Protein AF-A0A956RBN9-F1 (afdb_monomer_lite)

Radius of gyration: 12.1 Å; chains: 1; bounding box: 32×17×33 Å

Secondary structure (DSSP, 8-state):
--EEEEEEESS-HHHHHHHHHHHHHHTTTS-EEEEEEE---SSSHHHHHHHHHHHTT-TTTEEEEE-SS---TT--

Structure (mmCIF, N/CA/C/O backbone):
data_AF-A0A956RBN9-F1
#
_entry.id   AF-A0A956RBN9-F1
#
loop_
_atom_site.group_PDB
_atom_site.id
_atom_site.type_symbol
_atom_site.label_atom_id
_atom_site.label_alt_id
_atom_site.label_comp_id
_atom_site.label_asym_id
_atom_site.label_entity_id
_atom_site.label_seq_id
_atom_site.pdbx_PDB_ins_code
_atom_site.Cartn_x
_atom_site.Cartn_y
_atom_site.Cartn_z
_atom_site.occupancy
_atom_site.B_iso_or_equiv
_atom_site.auth_seq_id
_atom_site.auth_comp_id
_atom_site.auth_asym_id
_atom_site.auth_atom_id
_atom_site.pdbx_PDB_model_num
ATOM 1 N N . MET A 1 1 ? -19.913 2.825 10.010 1.00 66.38 1 MET A N 1
ATOM 2 C CA . MET A 1 1 ? -19.625 3.087 8.581 1.00 66.38 1 MET A CA 1
ATOM 3 C C . MET A 1 1 ? -18.266 2.478 8.289 1.00 66.38 1 MET A C 1
ATOM 5 O O . MET A 1 1 ? -17.417 2.600 9.158 1.00 66.38 1 MET A O 1
ATOM 9 N N . LYS A 1 2 ? -18.083 1.801 7.150 1.00 91.75 2 LYS A N 1
ATOM 10 C CA . LYS A 1 2 ? -16.805 1.171 6.774 1.00 91.75 2 LYS A CA 1
ATOM 11 C C . LYS A 1 2 ? -16.036 2.058 5.801 1.00 91.75 2 LYS A C 1
ATOM 13 O O . LYS A 1 2 ? -16.652 2.586 4.877 1.00 91.75 2 LYS A O 1
ATOM 18 N N . LEU A 1 3 ? -14.728 2.206 6.007 1.00 96.12 3 LEU A N 1
ATOM 19 C CA . LEU A 1 3 ? -13.823 2.966 5.138 1.00 96.12 3 LEU A CA 1
ATOM 20 C C . LEU A 1 3 ? -12.777 2.032 4.511 1.00 96.12 3 LEU A C 1
ATOM 22 O O . LEU A 1 3 ? -12.192 1.198 5.193 1.00 96.12 3 LEU A O 1
ATOM 26 N N . LEU A 1 4 ? -12.513 2.196 3.219 1.00 97.50 4 LEU A N 1
ATOM 27 C CA . LEU A 1 4 ? -11.391 1.551 2.542 1.00 97.50 4 LEU A CA 1
ATOM 28 C C . LEU A 1 4 ? -10.466 2.635 1.997 1.00 97.50 4 LEU A C 1
ATOM 30 O O . LEU A 1 4 ? -10.922 3.531 1.287 1.00 97.50 4 LEU A O 1
ATOM 34 N N . VAL A 1 5 ? -9.180 2.535 2.314 1.00 97.75 5 VAL A N 1
ATOM 35 C CA . VAL A 1 5 ? -8.136 3.385 1.740 1.00 97.75 5 VAL A CA 1
ATOM 36 C C . VAL A 1 5 ? -7.399 2.589 0.674 1.00 97.75 5 VAL A C 1
ATOM 38 O O . VAL A 1 5 ? -6.963 1.468 0.924 1.00 97.75 5 VAL A O 1
ATOM 41 N N . VAL A 1 6 ? -7.255 3.164 -0.516 1.00 96.88 6 VAL A N 1
ATOM 42 C CA . VAL A 1 6 ? -6.514 2.542 -1.617 1.00 96.88 6 VAL A CA 1
ATOM 43 C C . VAL A 1 6 ? -5.284 3.383 -1.922 1.00 96.88 6 VAL A C 1
ATOM 45 O O . VAL A 1 6 ? -5.392 4.591 -2.130 1.00 96.88 6 VAL A O 1
ATOM 48 N N . ILE A 1 7 ? -4.117 2.7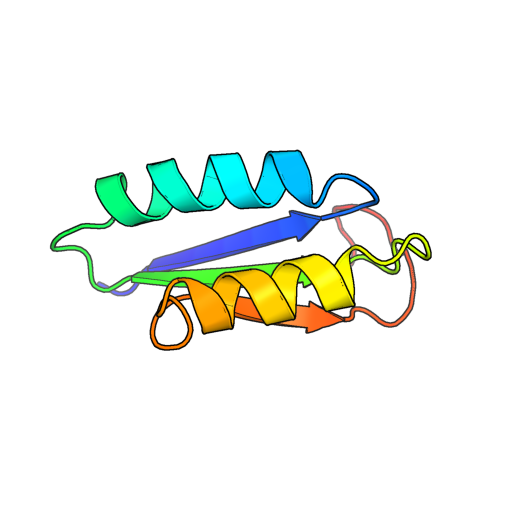42 -1.950 1.00 97.12 7 ILE A N 1
ATOM 49 C CA . ILE A 1 7 ? -2.840 3.361 -2.310 1.00 97.12 7 ILE A CA 1
ATOM 50 C C . ILE A 1 7 ? -2.324 2.672 -3.566 1.00 97.12 7 ILE A C 1
ATOM 52 O O . ILE A 1 7 ? -2.125 1.462 -3.569 1.00 97.12 7 ILE A O 1
ATOM 56 N N . VAL A 1 8 ? -2.061 3.440 -4.618 1.00 96.94 8 VAL A N 1
ATOM 57 C CA . VAL A 1 8 ? -1.361 2.941 -5.806 1.00 96.94 8 VAL A CA 1
ATOM 58 C C . VAL A 1 8 ? 0.127 3.233 -5.629 1.00 96.94 8 VAL A C 1
ATOM 60 O O . VAL A 1 8 ? 0.525 4.396 -5.571 1.00 96.94 8 VAL A O 1
ATOM 63 N N . ASN A 1 9 ? 0.944 2.188 -5.516 1.00 97.81 9 ASN A N 1
ATOM 64 C CA . ASN A 1 9 ? 2.400 2.290 -5.451 1.00 97.81 9 ASN A CA 1
ATOM 65 C C . ASN A 1 9 ? 3.009 2.093 -6.843 1.00 97.81 9 ASN A C 1
ATOM 67 O O . ASN A 1 9 ? 2.641 1.160 -7.552 1.00 97.81 9 ASN A O 1
ATOM 71 N N . PHE A 1 10 ? 3.987 2.925 -7.207 1.00 97.75 10 PHE A N 1
ATOM 72 C CA . PHE A 1 10 ? 4.861 2.661 -8.348 1.00 97.75 10 PHE A CA 1
ATOM 73 C C . PHE A 1 10 ? 6.290 3.085 -8.020 1.00 97.75 10 PHE A C 1
ATOM 75 O O . PHE A 1 10 ? 6.598 4.275 -7.991 1.00 97.75 10 PHE A O 1
ATOM 82 N N . ARG A 1 11 ? 7.163 2.101 -7.794 1.00 97.69 11 ARG A N 1
ATOM 83 C CA . ARG A 1 11 ? 8.596 2.282 -7.503 1.00 97.69 11 ARG A CA 1
ATOM 84 C C . ARG A 1 11 ? 8.916 3.157 -6.290 1.00 97.69 11 ARG A C 1
ATOM 86 O O . ARG A 1 11 ? 9.924 3.862 -6.246 1.00 97.69 11 ARG A O 1
ATOM 93 N N . THR A 1 12 ? 8.029 3.145 -5.300 1.00 98.25 12 THR A N 1
ATOM 94 C CA . THR A 1 12 ? 8.126 3.995 -4.106 1.00 98.25 12 THR A CA 1
ATOM 95 C C . THR A 1 12 ? 7.811 3.230 -2.822 1.00 98.25 12 THR A C 1
ATOM 97 O O . THR A 1 12 ? 7.286 3.815 -1.876 1.00 98.25 12 THR A O 1
ATOM 100 N N . ALA A 1 13 ? 8.153 1.937 -2.745 1.00 98.50 13 ALA A N 1
ATOM 101 C CA . ALA A 1 13 ? 7.793 1.077 -1.612 1.00 98.50 13 ALA A CA 1
ATOM 102 C C . ALA A 1 13 ? 8.142 1.687 -0.241 1.00 98.50 13 ALA A C 1
ATOM 104 O O . ALA A 1 13 ? 7.324 1.660 0.676 1.00 98.50 13 ALA A O 1
ATOM 105 N N . ALA A 1 14 ? 9.318 2.310 -0.109 1.00 98.50 14 ALA A N 1
ATOM 106 C CA . ALA A 1 14 ? 9.732 2.960 1.135 1.00 98.50 14 ALA A CA 1
ATOM 107 C C . ALA A 1 14 ? 8.801 4.114 1.553 1.00 98.50 14 ALA A C 1
ATOM 109 O O . ALA A 1 14 ? 8.454 4.224 2.729 1.00 98.50 14 ALA A O 1
ATOM 110 N N . LEU A 1 15 ? 8.363 4.946 0.603 1.00 98.56 15 LEU A N 1
A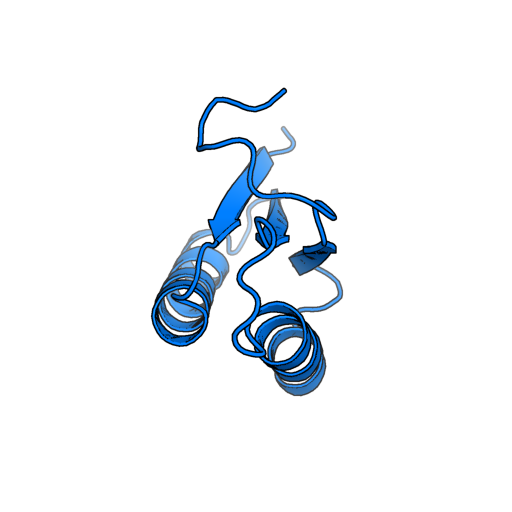TOM 111 C CA . LEU A 1 15 ? 7.428 6.040 0.872 1.00 98.56 15 LEU A CA 1
ATOM 112 C C . LEU A 1 15 ? 6.041 5.498 1.229 1.00 98.56 15 LEU A C 1
ATOM 114 O O . LEU A 1 15 ? 5.414 5.982 2.167 1.00 98.56 15 LEU A O 1
ATOM 118 N N . THR A 1 16 ? 5.579 4.462 0.527 1.00 98.56 16 THR A N 1
ATOM 119 C CA . THR A 1 16 ? 4.311 3.797 0.844 1.00 98.56 16 THR A CA 1
ATOM 120 C C . THR A 1 16 ? 4.316 3.218 2.258 1.00 98.56 16 THR A C 1
ATOM 122 O O . THR A 1 16 ? 3.345 3.406 2.983 1.00 98.56 16 THR A O 1
ATOM 125 N N . LEU A 1 17 ? 5.409 2.583 2.695 1.00 98.75 17 LEU A N 1
ATOM 126 C CA . LEU A 1 17 ? 5.536 2.065 4.063 1.00 98.75 17 LEU A CA 1
ATOM 127 C C . LEU A 1 17 ? 5.507 3.174 5.118 1.00 98.75 17 LEU A C 1
ATOM 129 O O . LEU A 1 17 ? 4.849 3.015 6.142 1.00 98.75 17 LEU A O 1
ATOM 133 N N . GLN A 1 18 ? 6.181 4.300 4.867 1.00 98.62 18 GLN A N 1
ATOM 134 C CA . GLN A 1 18 ? 6.116 5.465 5.757 1.00 98.62 18 GLN A CA 1
ATOM 135 C C . GLN A 1 18 ? 4.691 6.026 5.844 1.00 98.62 18 GLN A C 1
ATOM 137 O O . GLN A 1 18 ? 4.214 6.338 6.930 1.00 98.62 18 GLN A O 1
ATOM 142 N N . GLY A 1 19 ? 3.988 6.110 4.712 1.00 98.44 19 GLY A N 1
ATOM 143 C CA . GLY A 1 19 ? 2.590 6.533 4.679 1.00 98.44 19 GLY A CA 1
ATOM 144 C C . GLY A 1 19 ? 1.666 5.586 5.446 1.00 98.44 19 GLY A C 1
ATOM 145 O O . GLY A 1 19 ? 0.814 6.052 6.195 1.00 98.44 19 GLY A O 1
ATOM 146 N N . LEU A 1 20 ? 1.859 4.269 5.304 1.00 98.44 20 LEU A N 1
ATOM 147 C CA . LEU A 1 20 ? 1.094 3.256 6.036 1.00 98.44 20 LEU A CA 1
ATOM 148 C C . LEU A 1 20 ? 1.260 3.384 7.553 1.00 98.44 20 LEU A C 1
ATOM 150 O O . LEU A 1 20 ? 0.268 3.277 8.263 1.00 98.44 20 LEU A O 1
ATOM 154 N N . GLU A 1 21 ? 2.474 3.647 8.040 1.00 98.12 21 GLU A N 1
ATOM 155 C CA . GLU A 1 21 ? 2.751 3.830 9.472 1.00 98.12 21 GLU A CA 1
ATOM 156 C C . GLU A 1 21 ? 1.856 4.924 10.081 1.00 98.12 21 GLU A C 1
ATOM 158 O O . GLU A 1 21 ? 1.176 4.701 11.081 1.00 98.12 21 GLU A O 1
ATOM 163 N N . HIS A 1 22 ? 1.809 6.094 9.438 1.00 98.25 22 HIS A N 1
ATOM 164 C CA . HIS A 1 22 ? 0.996 7.223 9.893 1.00 98.25 22 HIS A CA 1
ATOM 165 C C . HIS A 1 22 ? -0.498 6.974 9.692 1.00 98.25 22 HIS A C 1
ATOM 167 O O . HIS A 1 22 ? -1.294 7.199 10.599 1.00 98.25 22 HIS A O 1
ATOM 173 N N . LEU A 1 23 ? -0.875 6.455 8.522 1.00 97.94 23 LEU A N 1
ATOM 174 C CA . LEU A 1 23 ? -2.266 6.179 8.186 1.00 97.94 23 LEU A CA 1
ATOM 175 C C . LEU A 1 23 ? -2.901 5.186 9.168 1.00 97.94 23 LEU A C 1
ATOM 177 O O . LEU A 1 23 ? -4.031 5.391 9.602 1.00 97.94 23 LEU A O 1
ATOM 181 N N . LEU A 1 24 ? -2.190 4.116 9.530 1.00 97.31 24 LEU A N 1
ATOM 182 C CA . LEU A 1 24 ? -2.704 3.116 10.463 1.00 97.31 24 LEU A CA 1
ATOM 183 C C . LEU A 1 24 ? -2.905 3.686 11.869 1.00 97.31 24 LEU A C 1
ATOM 185 O O . LEU A 1 24 ? -3.891 3.327 12.511 1.00 97.31 24 LEU A O 1
ATOM 189 N N . ALA A 1 25 ? -2.024 4.585 12.318 1.00 96.94 25 ALA A N 1
ATOM 190 C CA . ALA A 1 25 ? -2.196 5.299 13.581 1.00 96.94 25 ALA A CA 1
ATOM 191 C C . ALA A 1 25 ? -3.437 6.210 13.549 1.00 96.94 25 ALA A C 1
ATOM 193 O O . ALA A 1 25 ? -4.267 6.155 14.453 1.00 96.94 25 ALA A O 1
ATOM 194 N N . ASP A 1 26 ? -3.627 6.972 12.469 1.00 96.56 26 ASP A N 1
ATOM 195 C CA . ASP A 1 26 ? -4.789 7.858 12.302 1.00 96.56 26 ASP A CA 1
ATOM 196 C C . ASP A 1 26 ? -6.120 7.091 12.153 1.00 96.56 26 ASP A C 1
ATOM 198 O O . ASP A 1 26 ? -7.199 7.640 12.385 1.00 96.56 26 ASP A O 1
ATOM 202 N N . MET A 1 27 ? -6.065 5.813 11.768 1.00 95.06 27 MET A N 1
ATOM 203 C CA . MET A 1 27 ? -7.225 4.925 11.633 1.00 95.06 27 MET A CA 1
ATOM 204 C C . MET A 1 27 ? -7.626 4.221 12.942 1.00 95.06 27 MET A C 1
ATOM 206 O O . MET A 1 27 ? -8.562 3.410 12.925 1.00 95.06 27 MET A O 1
ATOM 210 N N . GLU A 1 28 ? -6.949 4.472 14.066 1.00 94.56 28 GLU A N 1
ATOM 211 C CA . GLU A 1 28 ? -7.303 3.862 15.350 1.00 94.56 28 GLU A CA 1
ATOM 212 C C . GLU A 1 28 ? -8.751 4.208 15.749 1.00 94.56 28 GLU A C 1
ATOM 214 O O . GLU A 1 28 ? -9.204 5.348 15.662 1.00 94.56 28 GLU A O 1
ATOM 219 N N . GLY A 1 29 ? -9.529 3.193 16.138 1.00 94.56 29 GLY A N 1
ATOM 220 C CA . GLY A 1 29 ? -10.955 3.351 16.453 1.00 94.56 29 GLY A CA 1
ATOM 221 C C . GLY A 1 29 ? -11.884 3.491 15.237 1.00 94.56 29 GLY A C 1
ATOM 222 O O . GLY A 1 29 ? -13.104 3.527 15.411 1.00 94.56 29 GLY A O 1
ATOM 223 N N . ILE A 1 30 ? -11.349 3.504 14.011 1.00 95.81 30 ILE A N 1
ATOM 224 C CA . ILE A 1 30 ? -12.130 3.491 12.770 1.00 95.81 30 ILE A CA 1
ATOM 225 C C . ILE A 1 30 ? -12.197 2.056 12.222 1.00 95.81 30 ILE A C 1
ATOM 227 O O . ILE A 1 30 ? -11.184 1.355 12.108 1.00 95.81 30 ILE A O 1
ATOM 231 N N . ASP A 1 31 ? -13.406 1.610 11.859 1.00 96.25 31 ASP A N 1
ATOM 232 C CA . ASP A 1 31 ? -13.629 0.374 11.092 1.00 96.25 31 ASP A CA 1
ATOM 233 C C . ASP A 1 31 ? -13.184 0.597 9.638 1.00 96.25 31 ASP A C 1
ATOM 235 O O . ASP A 1 31 ? -13.974 0.983 8.766 1.00 96.25 31 ASP A O 1
ATOM 239 N N . ALA A 1 32 ? -11.875 0.460 9.416 1.00 96.44 32 ALA A N 1
ATOM 240 C CA . ALA A 1 32 ? -11.232 0.778 8.156 1.00 96.44 32 ALA A CA 1
ATOM 241 C C . ALA A 1 32 ? -10.108 -0.203 7.792 1.00 96.44 32 ALA A C 1
ATOM 243 O O . ALA A 1 32 ? -9.437 -0.753 8.666 1.00 96.44 32 ALA A O 1
ATOM 244 N N . ALA A 1 33 ? -9.890 -0.385 6.491 1.00 97.69 33 ALA A N 1
ATOM 245 C CA . ALA A 1 33 ? -8.838 -1.230 5.925 1.00 97.69 33 ALA A CA 1
ATOM 246 C C . ALA A 1 33 ? -8.051 -0.482 4.840 1.00 97.69 33 ALA A C 1
ATOM 248 O O . ALA A 1 33 ? -8.514 0.536 4.317 1.00 97.69 33 ALA A O 1
ATOM 249 N N . VAL A 1 34 ? -6.874 -1.003 4.488 1.00 98.56 34 VAL A N 1
ATOM 250 C CA . VAL A 1 34 ? -6.015 -0.465 3.429 1.00 98.56 34 VAL A CA 1
ATOM 251 C C . VAL A 1 34 ? -5.733 -1.533 2.377 1.00 98.56 34 VAL A C 1
ATOM 253 O O . VAL A 1 34 ? -5.401 -2.675 2.691 1.00 98.56 34 VAL A O 1
ATOM 256 N N . THR A 1 35 ? -5.817 -1.155 1.107 1.00 98.44 35 THR A N 1
ATOM 257 C CA . THR A 1 35 ? -5.310 -1.953 -0.010 1.00 98.44 35 THR A CA 1
ATOM 258 C C . THR A 1 35 ? -4.225 -1.172 -0.731 1.00 98.44 35 THR A C 1
ATOM 260 O O . THR A 1 35 ? -4.467 -0.085 -1.254 1.00 98.44 35 THR A O 1
ATOM 263 N N . VAL A 1 36 ? -3.023 -1.733 -0.762 1.00 98.38 36 VAL A N 1
ATOM 264 C CA . VAL A 1 36 ? -1.910 -1.224 -1.557 1.00 98.38 36 VAL A CA 1
ATOM 265 C C . VAL A 1 36 ? -1.860 -2.007 -2.859 1.00 98.38 36 VAL A C 1
ATOM 267 O O . VAL A 1 36 ? -1.670 -3.220 -2.853 1.00 98.38 36 VAL A O 1
ATOM 270 N N . VAL A 1 37 ? -2.022 -1.314 -3.976 1.00 97.94 37 VAL A N 1
ATOM 271 C CA . VAL A 1 37 ? -1.853 -1.880 -5.311 1.00 97.94 37 VAL A CA 1
ATOM 272 C C . VAL A 1 37 ? -0.434 -1.572 -5.770 1.00 97.94 37 VAL A C 1
ATOM 274 O O . VAL A 1 37 ? -0.103 -0.405 -5.984 1.00 97.94 37 VAL A O 1
ATOM 277 N N . ASP A 1 38 ? 0.409 -2.593 -5.924 1.00 98.12 38 ASP A N 1
ATOM 278 C CA . ASP A 1 38 ? 1.672 -2.424 -6.642 1.00 98.12 38 ASP A CA 1
ATOM 279 C C . ASP A 1 38 ? 1.381 -2.373 -8.141 1.00 98.12 38 ASP A C 1
ATOM 281 O O . ASP A 1 38 ? 0.912 -3.348 -8.730 1.00 98.12 38 ASP A O 1
ATOM 285 N N . ASN A 1 39 ? 1.627 -1.217 -8.751 1.00 97.19 39 ASN A N 1
ATOM 286 C CA . ASN A 1 39 ? 1.266 -0.922 -10.131 1.00 97.19 39 ASN A CA 1
ATOM 287 C C . ASN A 1 39 ? 2.344 -1.399 -11.117 1.00 97.19 39 ASN A C 1
ATOM 289 O O . ASN A 1 39 ? 2.796 -0.625 -11.963 1.00 97.19 39 ASN A O 1
ATOM 293 N N . ASP A 1 40 ? 2.774 -2.654 -10.962 1.00 97.25 40 ASP A N 1
ATOM 294 C CA . ASP A 1 40 ? 3.844 -3.298 -11.733 1.00 97.25 40 ASP A CA 1
ATOM 295 C C . ASP A 1 40 ? 5.165 -2.521 -11.660 1.00 97.25 40 ASP A C 1
ATOM 297 O O . ASP A 1 40 ? 5.715 -2.045 -12.657 1.00 97.25 40 ASP A O 1
ATOM 301 N N . SER A 1 41 ? 5.664 -2.327 -10.437 1.00 97.56 41 SER A N 1
ATOM 302 C CA . SER A 1 41 ? 6.838 -1.479 -10.207 1.00 97.56 41 SER A CA 1
ATOM 303 C C . SER A 1 41 ? 8.111 -2.026 -10.866 1.00 97.56 41 SER A C 1
ATOM 305 O O . SER A 1 41 ? 8.938 -1.247 -11.353 1.00 97.56 41 SER A O 1
ATOM 307 N N . GLY A 1 42 ? 8.265 -3.353 -10.923 1.00 97.44 42 GLY A N 1
ATOM 308 C CA . GLY A 1 42 ? 9.411 -4.027 -11.549 1.00 97.44 42 GLY A CA 1
ATOM 309 C C . GLY A 1 42 ? 10.753 -3.810 -10.837 1.00 97.44 42 GLY A C 1
ATOM 310 O O . GLY A 1 42 ? 11.804 -4.016 -11.439 1.00 97.44 42 GLY A O 1
ATOM 311 N N . ASP A 1 43 ? 10.731 -3.363 -9.581 1.00 98.31 43 ASP A N 1
ATOM 312 C CA . ASP A 1 43 ? 11.912 -2.994 -8.788 1.00 98.31 43 ASP A CA 1
ATOM 313 C C . ASP A 1 43 ? 11.969 -3.686 -7.413 1.00 98.31 43 ASP A C 1
ATOM 315 O O . ASP A 1 43 ? 12.730 -3.274 -6.541 1.00 98.31 43 ASP A O 1
ATOM 319 N N . GLY A 1 44 ? 11.159 -4.728 -7.208 1.00 98.19 44 GLY A N 1
ATOM 320 C CA . GLY A 1 44 ? 11.042 -5.419 -5.921 1.00 98.19 44 GLY A CA 1
ATOM 321 C C . GLY A 1 44 ? 10.061 -4.768 -4.937 1.00 98.19 44 GLY A C 1
ATOM 322 O O . GLY A 1 44 ? 10.003 -5.167 -3.770 1.00 98.19 44 GLY A O 1
ATOM 323 N N . SER A 1 45 ? 9.310 -3.739 -5.359 1.00 98.56 45 SER A N 1
ATOM 324 C CA . SER A 1 45 ? 8.348 -3.055 -4.486 1.00 98.56 45 SER A CA 1
ATOM 325 C C . SER A 1 45 ? 7.271 -3.989 -3.936 1.00 98.56 45 SER A C 1
ATOM 327 O O . SER A 1 45 ? 6.958 -3.902 -2.750 1.00 98.56 45 SER A O 1
ATOM 329 N N . TYR A 1 46 ? 6.709 -4.876 -4.763 1.00 98.62 46 TYR A N 1
ATOM 330 C CA . TYR A 1 46 ? 5.646 -5.789 -4.340 1.00 98.62 46 TYR A CA 1
ATOM 331 C C . TYR A 1 46 ? 6.111 -6.721 -3.214 1.00 98.62 46 TYR A C 1
ATOM 333 O O . TYR A 1 46 ? 5.443 -6.840 -2.183 1.00 98.62 46 TYR A O 1
ATOM 341 N N . GLU A 1 47 ? 7.279 -7.334 -3.386 1.00 98.69 47 GLU A N 1
ATOM 342 C CA . GLU A 1 47 ? 7.901 -8.234 -2.420 1.00 98.69 47 GLU A CA 1
ATOM 343 C C . GLU A 1 47 ? 8.207 -7.479 -1.125 1.00 98.69 47 GLU A C 1
ATOM 345 O O . GLU A 1 47 ? 7.753 -7.878 -0.053 1.00 98.69 47 GLU A O 1
ATOM 350 N N . THR A 1 48 ? 8.865 -6.320 -1.239 1.00 98.69 48 THR A N 1
ATOM 351 C CA . THR A 1 48 ? 9.217 -5.467 -0.095 1.00 98.69 48 THR A CA 1
ATOM 352 C C . THR A 1 48 ? 7.984 -5.071 0.718 1.00 98.69 48 THR A C 1
ATOM 354 O O . THR A 1 48 ? 7.988 -5.160 1.946 1.00 98.69 48 THR A O 1
ATOM 357 N N . LEU A 1 49 ? 6.913 -4.631 0.051 1.00 98.75 49 LEU A N 1
ATOM 358 C CA . LEU A 1 49 ? 5.671 -4.227 0.710 1.00 98.75 49 LEU A CA 1
ATOM 359 C C . LEU A 1 49 ? 4.998 -5.411 1.408 1.00 98.75 49 LEU A C 1
ATOM 361 O O . LEU A 1 49 ? 4.603 -5.288 2.566 1.00 98.75 49 LEU A O 1
ATOM 365 N N . SER A 1 50 ? 4.900 -6.555 0.733 1.00 98.62 50 SER A N 1
ATOM 366 C CA . SER A 1 50 ? 4.248 -7.758 1.264 1.00 98.62 50 SER A CA 1
ATOM 367 C C . SER A 1 50 ? 4.978 -8.313 2.491 1.00 98.62 50 SER A C 1
ATOM 369 O O . SER A 1 50 ? 4.355 -8.629 3.512 1.00 98.62 50 SER A O 1
ATOM 371 N N . GLU A 1 51 ? 6.308 -8.379 2.424 1.00 98.62 51 GLU A N 1
ATOM 372 C CA . GLU A 1 51 ? 7.160 -8.810 3.533 1.00 98.62 51 GLU A CA 1
ATOM 373 C C . GLU A 1 51 ? 7.037 -7.867 4.730 1.00 98.62 51 GLU A C 1
ATOM 375 O O . GLU A 1 51 ? 6.850 -8.324 5.856 1.00 98.62 51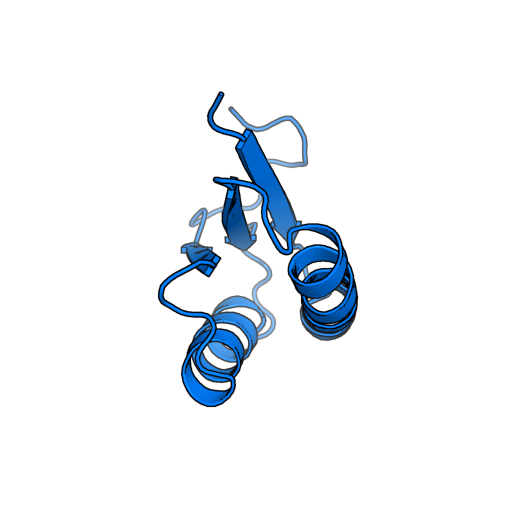 GLU A O 1
ATOM 380 N N . GLN A 1 52 ? 7.090 -6.552 4.505 1.00 98.62 52 GLN A N 1
ATOM 381 C CA . GLN A 1 52 ? 7.033 -5.563 5.583 1.00 98.62 52 GLN A CA 1
ATOM 382 C C . GLN A 1 52 ? 5.654 -5.481 6.240 1.00 98.62 52 GLN A C 1
ATOM 384 O O . GLN A 1 52 ? 5.581 -5.394 7.464 1.00 98.62 52 GLN A O 1
ATOM 389 N N . VAL A 1 53 ? 4.567 -5.564 5.467 1.00 98.50 53 VAL A N 1
ATOM 390 C CA . VAL A 1 53 ? 3.201 -5.646 6.014 1.00 98.50 53 VAL A CA 1
ATOM 391 C C . VAL A 1 53 ? 3.066 -6.859 6.934 1.00 98.50 53 VAL A C 1
ATOM 393 O O . VAL A 1 53 ? 2.522 -6.744 8.033 1.00 98.50 53 VAL A O 1
ATOM 396 N N . THR A 1 54 ? 3.619 -8.004 6.533 1.00 98.19 54 THR A N 1
ATOM 397 C CA . THR A 1 54 ? 3.614 -9.220 7.357 1.00 98.19 54 THR A CA 1
ATOM 398 C C . THR A 1 54 ? 4.492 -9.056 8.599 1.00 98.19 54 THR A C 1
ATOM 400 O O . THR A 1 54 ? 4.035 -9.294 9.715 1.00 98.19 54 THR A O 1
ATOM 403 N N . ALA A 1 55 ? 5.737 -8.603 8.430 1.00 98.38 55 ALA A N 1
ATOM 404 C CA . ALA A 1 55 ? 6.714 -8.468 9.509 1.00 98.38 55 ALA A CA 1
ATOM 405 C C . ALA A 1 55 ? 6.277 -7.479 10.602 1.00 98.38 55 ALA A C 1
ATOM 407 O O . ALA A 1 55 ? 6.623 -7.659 11.767 1.00 98.38 55 ALA A O 1
ATOM 408 N N . ARG A 1 56 ? 5.502 -6.452 10.239 1.00 98.12 56 ARG A N 1
ATOM 409 C CA . ARG A 1 56 ? 4.952 -5.456 11.172 1.00 98.12 56 ARG A CA 1
ATOM 410 C C . ARG A 1 56 ? 3.601 -5.858 11.772 1.00 98.12 56 ARG A C 1
ATOM 412 O O . ARG A 1 56 ? 3.055 -5.112 12.577 1.00 98.12 56 ARG A O 1
ATOM 419 N N . GLY A 1 57 ? 3.057 -7.018 11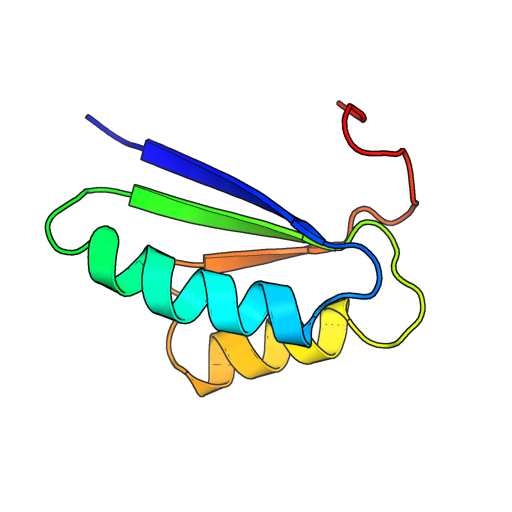.393 1.00 97.88 57 GLY A N 1
ATOM 420 C CA . GLY A 1 57 ? 1.761 -7.496 11.881 1.00 97.88 57 GLY A CA 1
ATOM 421 C C . GLY A 1 57 ? 0.566 -6.714 11.331 1.00 97.88 57 GLY A C 1
ATOM 422 O O . GLY A 1 57 ? -0.491 -6.686 11.952 1.00 97.88 57 GLY A O 1
ATOM 423 N N . TRP A 1 58 ? 0.708 -6.064 10.174 1.00 98.06 58 TRP A N 1
ATOM 424 C CA . TRP A 1 58 ? -0.348 -5.250 9.564 1.00 98.06 58 TRP A CA 1
ATOM 425 C C . TRP A 1 58 ? -1.318 -6.055 8.689 1.00 98.06 58 TRP A C 1
ATOM 427 O O . TRP A 1 58 ? -2.292 -5.489 8.197 1.00 98.06 58 TRP A O 1
ATOM 437 N N . GLY A 1 59 ? -1.084 -7.358 8.499 1.00 96.44 59 GLY A N 1
ATOM 438 C CA . GLY A 1 59 ? -1.838 -8.207 7.564 1.00 96.44 59 GLY A CA 1
ATOM 439 C C . GLY A 1 59 ? -3.353 -8.278 7.803 1.00 96.44 59 GLY A C 1
ATOM 440 O O . GLY A 1 59 ? -4.103 -8.479 6.854 1.00 96.44 59 GLY A O 1
ATOM 441 N N . ASP A 1 60 ? -3.823 -8.035 9.029 1.00 95.75 60 ASP A N 1
ATOM 442 C CA . ASP A 1 60 ? -5.263 -7.998 9.339 1.00 95.75 60 ASP A CA 1
ATOM 443 C C . ASP A 1 60 ? -5.957 -6.717 8.837 1.00 95.75 60 ASP A C 1
ATOM 445 O O . ASP A 1 60 ? -7.186 -6.649 8.758 1.00 95.75 60 ASP A O 1
ATOM 449 N N . ARG A 1 61 ? -5.181 -5.671 8.525 1.00 96.12 61 ARG A N 1
ATOM 450 C CA . ARG A 1 61 ? -5.676 -4.334 8.150 1.00 96.12 61 ARG A CA 1
ATOM 451 C C . ARG A 1 61 ? -5.197 -3.885 6.774 1.00 96.12 61 ARG A C 1
ATOM 453 O O . ARG A 1 61 ? -5.857 -3.045 6.165 1.00 96.12 61 ARG A O 1
ATOM 460 N N . VAL A 1 62 ? -4.072 -4.411 6.297 1.00 98.56 62 VAL A N 1
ATOM 461 C CA . VAL A 1 62 ? -3.417 -4.012 5.050 1.00 98.56 62 VAL A CA 1
ATOM 462 C C . VAL A 1 62 ? -3.244 -5.224 4.146 1.00 98.56 62 VAL A C 1
ATOM 464 O O . VAL A 1 62 ? -2.603 -6.202 4.522 1.00 98.56 62 VAL A O 1
ATOM 467 N N . ALA A 1 63 ? -3.757 -5.124 2.923 1.00 98.56 63 ALA A N 1
ATOM 468 C CA . ALA A 1 63 ? -3.488 -6.073 1.849 1.00 98.56 63 ALA A CA 1
ATOM 469 C C . ALA A 1 63 ? -2.592 -5.431 0.784 1.00 98.56 63 ALA A C 1
ATOM 471 O O . ALA A 1 63 ? -2.786 -4.265 0.436 1.00 98.56 63 ALA A O 1
ATOM 472 N N . VAL A 1 64 ? -1.647 -6.198 0.240 1.00 98.62 64 VAL A N 1
ATOM 473 C CA . VAL A 1 64 ? -0.811 -5.797 -0.902 1.00 98.62 64 VAL A CA 1
ATOM 474 C C . VAL A 1 64 ? -1.196 -6.662 -2.097 1.00 98.62 64 VAL A C 1
ATOM 476 O O . VAL A 1 64 ? -1.230 -7.885 -1.988 1.00 98.62 64 VAL A O 1
ATOM 479 N N . VAL A 1 65 ? -1.518 -6.038 -3.229 1.00 97.88 65 VAL A N 1
ATOM 480 C CA . VAL A 1 65 ? -2.006 -6.720 -4.435 1.00 97.88 65 VAL A CA 1
ATOM 481 C C . VAL A 1 65 ? -1.164 -6.289 -5.637 1.00 97.88 65 VAL A C 1
ATOM 483 O O . VAL A 1 65 ? -0.998 -5.087 -5.845 1.00 97.88 65 VAL A O 1
ATOM 486 N N . PRO A 1 66 ? -0.645 -7.221 -6.454 1.00 97.12 66 PRO A N 1
ATOM 487 C CA . PRO A 1 66 ? 0.042 -6.865 -7.688 1.00 97.12 66 PRO A CA 1
ATOM 488 C C . PRO A 1 66 ? -0.978 -6.579 -8.802 1.00 97.12 66 PRO A C 1
ATOM 490 O O . PRO A 1 66 ? -1.880 -7.384 -9.039 1.00 97.12 66 PRO A O 1
ATOM 493 N N . SER A 1 67 ? -0.836 -5.462 -9.524 1.00 95.56 67 SER A N 1
ATOM 494 C CA . SER A 1 67 ? -1.705 -5.137 -10.670 1.00 95.56 67 SER A CA 1
ATOM 495 C C . SER A 1 67 ? -1.396 -5.978 -11.916 1.00 95.56 67 SER A C 1
ATOM 497 O O . SER A 1 67 ? -2.236 -6.110 -12.808 1.00 95.56 67 SER A O 1
ATOM 499 N N . GLY A 1 68 ? -0.172 -6.510 -12.011 1.00 93.12 68 GLY A N 1
ATOM 500 C CA . GLY A 1 68 ? 0.335 -7.271 -13.157 1.00 93.12 68 GLY A CA 1
ATOM 501 C C . GLY A 1 68 ? 0.659 -6.440 -14.407 1.00 93.12 68 GLY A C 1
ATOM 502 O O . GLY A 1 68 ? 1.178 -6.996 -15.372 1.00 93.12 68 GLY A O 1
ATOM 503 N N . LYS A 1 69 ? 0.347 -5.136 -14.415 1.00 93.31 69 LYS A N 1
ATOM 504 C CA . LYS A 1 69 ? 0.816 -4.150 -15.406 1.00 93.31 69 LYS A CA 1
ATOM 505 C C . LYS A 1 69 ? 0.662 -2.718 -14.892 1.00 93.31 69 LYS A C 1
ATOM 507 O O . LYS A 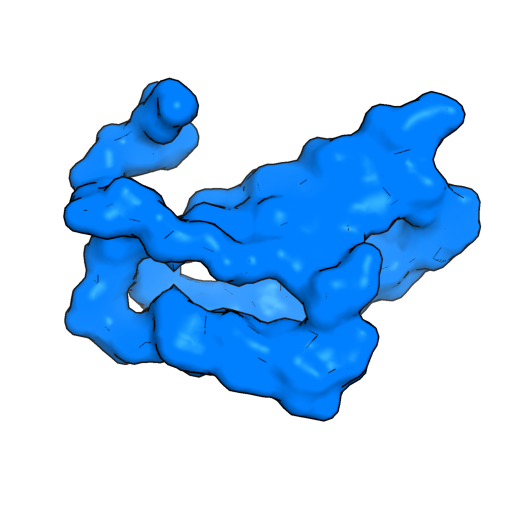1 69 ? -0.297 -2.418 -14.179 1.00 93.31 69 LYS A O 1
ATOM 512 N N . ASN A 1 70 ? 1.527 -1.809 -15.335 1.00 93.56 70 ASN A N 1
ATOM 513 C CA . ASN A 1 70 ? 1.375 -0.390 -15.018 1.00 93.56 70 ASN A CA 1
ATOM 514 C C . ASN A 1 70 ? 0.331 0.256 -15.942 1.00 93.56 70 ASN A C 1
ATOM 516 O O . ASN A 1 70 ? 0.600 0.521 -17.114 1.00 93.56 70 ASN A O 1
ATOM 520 N N . GLY A 1 71 ? -0.866 0.512 -15.412 1.00 88.56 71 GLY A N 1
ATOM 521 C CA . GLY A 1 71 ? -1.963 1.157 -16.145 1.00 88.56 71 GLY A CA 1
ATOM 522 C C . GLY A 1 71 ? -2.109 2.666 -15.910 1.00 88.56 71 GLY A C 1
ATOM 523 O O . GLY A 1 71 ? -2.962 3.305 -16.528 1.00 88.56 71 GLY A O 1
ATOM 524 N N . GLY A 1 72 ? -1.286 3.246 -15.031 1.00 88.56 72 GLY A N 1
ATOM 525 C CA . GLY A 1 72 ? -1.455 4.602 -14.497 1.00 88.56 72 GLY A CA 1
ATOM 526 C C . GLY A 1 72 ? -2.460 4.708 -13.335 1.00 88.56 72 GLY A C 1
ATOM 527 O O . GLY A 1 72 ? -3.099 3.738 -12.948 1.00 88.56 72 GLY A O 1
ATOM 528 N N . PHE A 1 73 ? -2.597 5.909 -12.760 1.00 8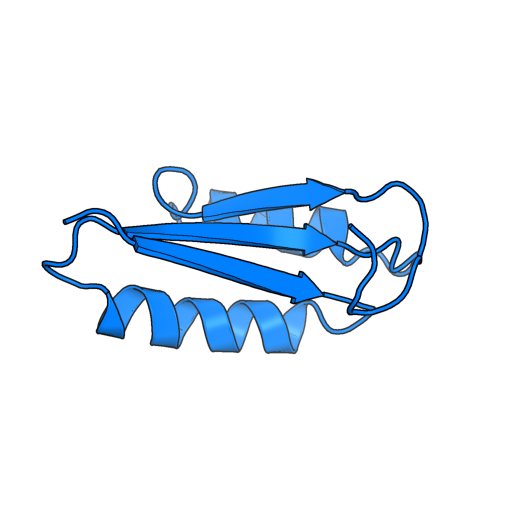1.06 73 PHE A N 1
ATOM 529 C CA . PHE A 1 73 ? -3.385 6.150 -11.535 1.00 81.06 73 PHE A CA 1
ATOM 530 C C . PHE A 1 73 ? -4.905 5.978 -11.686 1.00 81.06 73 PHE A C 1
ATOM 532 O O . PHE A 1 73 ? -5.580 5.668 -10.712 1.00 81.06 73 PHE A O 1
ATOM 539 N N . GLY A 1 74 ? -5.455 6.204 -12.880 1.00 83.25 74 GLY A N 1
ATOM 540 C CA . GLY A 1 74 ? -6.894 6.089 -13.159 1.00 83.25 74 GLY A CA 1
ATOM 541 C C . GLY A 1 74 ? -7.295 4.737 -13.749 1.00 83.25 74 GLY A C 1
ATOM 542 O O . GLY A 1 74 ? -8.290 4.656 -14.467 1.00 83.25 74 GLY A O 1
ATOM 543 N N . TYR A 1 75 ? -6.477 3.708 -13.540 1.00 77.81 75 TYR A N 1
ATOM 544 C CA . TYR A 1 75 ? -6.641 2.409 -14.173 1.00 77.81 75 TYR A CA 1
ATOM 545 C C . TYR A 1 75 ? -7.603 1.519 -13.374 1.00 77.81 75 TYR A C 1
ATOM 547 O O . TYR A 1 75 ? -7.158 0.654 -12.632 1.00 77.81 75 TYR A O 1
ATOM 555 N N . GLY A 1 76 ? -8.903 1.787 -13.545 1.00 56.25 76 GLY A N 1
ATOM 556 C CA . GLY A 1 76 ? -10.045 0.907 -13.232 1.00 56.25 76 GLY A CA 1
ATOM 557 C C . GLY A 1 76 ? -9.907 -0.000 -12.018 1.00 56.25 76 GLY A C 1
ATOM 558 O O . GLY A 1 76 ? -9.807 -1.225 -12.256 1.00 56.25 76 GLY A O 1
#

Sequence (76 aa):
MKLLVVIVNFRTAALTLQGLEHLLADMEGIDAAVTVVDNDSGDGSYETLSEQVTARGWGDRVAVVPSGKNGGFGYG

pLDDT: mean 95.55, std 6.85, range [56.25, 98.75]

Foldseek 3Di:
DEEEAEAEDALPLVVVVVVCVVVVVVCVVPNYAYEYEDQPNVPCSQVSNVVVCVVVVVVVRYHYHYPVHRPDDPRD